Protein AF-A0A947PXM3-F1 (afdb_monomer)

Solvent-accessible surface area (backbone atoms only — not comparable to full-atom values): 5833 Å² total; per-residue (Å²): 138,84,81,82,83,80,79,81,75,79,81,79,83,82,88,42,88,93,46,77,79,49,61,73,79,75,48,51,74,64,38,49,51,50,49,51,53,53,50,49,48,43,60,73,61,43,58,81,44,47,66,61,27,62,76,68,74,50,81,68,69,62,57,59,55,55,37,48,76,71,40,70,51,64,28,65,40,72,54,98,89,31,69,42,43,52,68,77,54,73,104

Foldseek 3Di:
DDDDDDDDDDDDDDADPVCRPPVVVVDDPVLVVLVVLVVCCCVVPVVVPPPVCVVVVNDDPVVVVVCVVSLLPPQCDPDPSHPNDDPSSND

Secondary structure (DSSP, 8-state):
-PPPP--PPPPPPPPPSSSTT-HHHHS-HHHHHHHHHHHHHIIIIIHHHHHHHHHTT---THHHHHHHHTT-SSTT-EETTEE---HHHH-

Sequence (91 aa):
MAQPATKQSAPLPSFNWEDPLDLESCLSDEDRMIRDVARAYCQDKLMPRVLEANRHEIFHREIMTEMGALGLLGSTIDGYGCPGVSQVAYG

Radius of gyration: 21.65 Å; Cα contacts (8 Å, |Δi|>4): 50; chains: 1; bounding box: 63×39×57 Å

pLDDT: mean 88.04, std 12.08, range [47.44, 98.31]

Structure (mmCIF, N/CA/C/O backbone):
data_AF-A0A947PXM3-F1
#
_entry.id   AF-A0A947PXM3-F1
#
loop_
_atom_site.group_PDB
_atom_site.id
_atom_site.type_symbol
_atom_site.label_atom_id
_atom_site.label_alt_id
_atom_site.label_comp_id
_atom_site.label_asym_id
_atom_site.label_entity_id
_atom_site.label_seq_id
_atom_site.pdbx_PDB_ins_code
_atom_site.Cartn_x
_atom_site.Cartn_y
_atom_site.Cartn_z
_atom_site.occupancy
_atom_site.B_iso_or_equiv
_atom_site.auth_seq_id
_atom_site.auth_comp_id
_atom_site.auth_asym_id
_atom_site.auth_atom_id
_atom_site.pdbx_PDB_model_num
ATOM 1 N N . MET A 1 1 ? -43.965 -21.006 42.273 1.00 47.44 1 MET A N 1
ATOM 2 C CA . MET A 1 1 ? -42.507 -21.249 42.248 1.00 47.44 1 MET A CA 1
ATOM 3 C C . MET A 1 1 ? -42.003 -20.831 40.873 1.00 47.44 1 MET A C 1
ATOM 5 O O . MET A 1 1 ? -42.243 -21.552 39.917 1.00 47.44 1 MET A O 1
ATOM 9 N N . ALA A 1 2 ? -41.453 -19.620 40.742 1.00 48.38 2 ALA A N 1
ATOM 10 C CA . ALA A 1 2 ? -40.954 -19.096 39.469 1.00 48.38 2 ALA A CA 1
ATOM 11 C C . ALA A 1 2 ? -39.504 -19.561 39.262 1.00 48.38 2 ALA A C 1
ATOM 13 O O . ALA A 1 2 ? -38.677 -19.393 40.157 1.00 48.38 2 ALA A O 1
ATOM 14 N N . GLN A 1 3 ? -39.218 -20.187 38.121 1.00 53.19 3 GLN A N 1
ATOM 15 C CA . GLN A 1 3 ? -37.866 -20.615 37.755 1.00 53.19 3 GLN A CA 1
ATOM 16 C C . GLN A 1 3 ? -37.017 -19.387 37.374 1.00 53.19 3 GLN A C 1
ATOM 18 O O . GLN A 1 3 ? -37.533 -18.491 36.702 1.00 53.19 3 GLN A O 1
ATOM 23 N N . PRO A 1 4 ? -35.737 -19.313 37.779 1.00 53.06 4 PRO A N 1
ATOM 24 C CA . PRO A 1 4 ? -34.869 -18.206 37.406 1.00 53.06 4 PRO A CA 1
ATOM 25 C C . PRO A 1 4 ? -34.446 -18.351 35.939 1.00 53.06 4 PRO A C 1
ATOM 27 O O . PRO A 1 4 ? -33.947 -19.395 35.523 1.00 53.06 4 PRO A O 1
ATOM 30 N N . ALA A 1 5 ? -34.644 -17.293 35.153 1.00 58.88 5 ALA A N 1
ATOM 31 C CA . ALA A 1 5 ? -34.176 -17.218 33.776 1.00 58.88 5 ALA A CA 1
ATOM 32 C C . ALA A 1 5 ? -32.639 -17.281 33.735 1.00 58.88 5 ALA A C 1
ATOM 34 O O . ALA A 1 5 ? -31.950 -16.404 34.261 1.00 58.88 5 ALA A O 1
ATOM 35 N N . THR A 1 6 ? -32.096 -18.319 33.102 1.00 55.91 6 THR A N 1
ATOM 36 C CA . THR A 1 6 ? -30.671 -18.444 32.785 1.00 55.91 6 THR A CA 1
ATOM 37 C C . THR A 1 6 ? -30.269 -17.352 31.795 1.00 55.91 6 THR A C 1
ATOM 39 O O . THR A 1 6 ? -30.654 -17.395 30.628 1.00 55.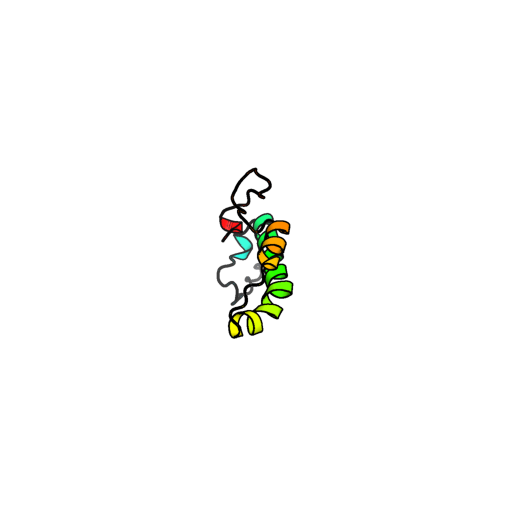91 6 THR A O 1
ATOM 42 N N . LYS A 1 7 ? -29.485 -16.369 32.252 1.00 62.59 7 LYS A N 1
ATOM 43 C CA . LYS A 1 7 ? -28.796 -15.415 31.372 1.00 62.59 7 LYS A CA 1
ATOM 44 C C . LYS A 1 7 ? -27.779 -16.186 30.529 1.00 62.59 7 LYS A C 1
ATOM 46 O O . LYS A 1 7 ? -26.783 -16.661 31.065 1.00 62.59 7 LYS A O 1
ATOM 51 N N . GLN A 1 8 ? -28.026 -16.311 29.228 1.00 61.78 8 GLN A N 1
ATOM 52 C CA . GLN A 1 8 ? -27.003 -16.757 28.284 1.00 61.78 8 GLN A CA 1
ATOM 53 C C . GLN A 1 8 ? -25.900 -15.697 28.229 1.00 61.78 8 GLN A C 1
ATOM 55 O O . GLN A 1 8 ? -26.147 -14.544 27.881 1.00 61.78 8 GLN A O 1
ATOM 60 N N . SER A 1 9 ? -24.691 -16.078 28.631 1.00 64.19 9 SER A N 1
ATOM 61 C CA . SER A 1 9 ? -23.488 -15.267 28.466 1.00 64.19 9 SER A CA 1
ATOM 62 C C . SER A 1 9 ? -23.091 -15.244 26.992 1.00 64.19 9 SER A C 1
ATOM 64 O O . SER A 1 9 ? -23.049 -16.298 26.354 1.00 64.19 9 SER A O 1
ATOM 66 N N . ALA A 1 10 ? -22.790 -14.056 26.465 1.00 73.12 10 ALA A N 1
ATOM 67 C CA . ALA A 1 10 ? -22.248 -13.909 25.119 1.00 73.12 10 ALA A CA 1
ATOM 68 C C . ALA A 1 10 ? -20.948 -14.730 24.966 1.00 73.12 10 ALA A C 1
ATOM 70 O O . ALA A 1 10 ? -20.182 -14.829 25.932 1.00 73.12 10 ALA A O 1
ATOM 71 N N . PRO A 1 11 ? -20.703 -15.343 23.795 1.00 75.06 11 PRO A N 1
ATOM 72 C CA . PRO A 1 11 ? -19.479 -16.096 23.546 1.00 75.06 11 PRO A CA 1
ATOM 73 C C . PRO A 1 11 ? -18.246 -15.188 23.656 1.00 75.06 11 PRO A C 1
ATOM 75 O O . PRO A 1 11 ? -18.281 -14.026 23.254 1.00 75.06 11 PRO A O 1
ATOM 78 N N . LEU A 1 12 ? -17.162 -15.729 24.220 1.00 75.31 12 LEU A N 1
ATOM 79 C CA . LEU A 1 12 ? -15.873 -15.041 24.304 1.00 75.31 12 LEU A CA 1
ATOM 80 C C . LEU A 1 12 ? -15.315 -14.802 22.888 1.00 75.31 12 LEU A C 1
ATOM 82 O O . LEU A 1 12 ? -15.441 -15.694 22.044 1.00 75.31 12 LEU A O 1
ATOM 86 N N . PRO A 1 13 ? -14.690 -13.641 22.622 1.00 79.56 13 PRO A N 1
ATOM 87 C CA . PRO A 1 13 ? -14.055 -13.379 21.335 1.00 79.56 13 PRO A CA 1
ATOM 88 C C . PRO A 1 13 ? -12.927 -14.389 21.074 1.00 79.56 13 PRO A C 1
ATOM 90 O O . PRO A 1 13 ? -12.196 -14.769 21.993 1.00 79.56 13 PRO A O 1
ATOM 93 N N . SER A 1 14 ? -12.792 -14.846 19.825 1.00 87.62 14 SER A N 1
ATOM 94 C CA . SER A 1 14 ? -11.696 -15.739 19.441 1.00 87.62 14 SER A CA 1
ATOM 95 C C . SER A 1 14 ? -10.394 -14.954 19.355 1.00 87.62 14 SER A C 1
ATOM 97 O O . SER A 1 14 ? -10.339 -13.925 18.687 1.00 87.62 14 SER A O 1
ATOM 99 N N . PHE A 1 15 ? -9.338 -15.457 19.985 1.00 92.38 15 PHE A N 1
ATOM 100 C CA . PHE A 1 15 ? -8.022 -14.835 19.915 1.00 92.38 15 PHE A CA 1
ATOM 101 C C . PHE A 1 15 ? -7.387 -15.027 18.527 1.00 92.38 15 PHE A C 1
ATOM 103 O O . PHE A 1 15 ? -7.220 -16.165 18.083 1.00 92.38 15 PHE A O 1
ATOM 110 N N . ASN A 1 16 ? -7.009 -13.925 17.870 1.00 93.81 16 ASN A N 1
ATOM 111 C CA . ASN A 1 16 ? -6.229 -13.924 16.633 1.00 93.81 16 ASN A CA 1
ATOM 112 C C . ASN A 1 16 ? -4.758 -13.608 16.950 1.00 93.81 16 ASN A C 1
ATOM 114 O O . ASN A 1 16 ? -4.459 -12.564 17.517 1.00 93.81 16 ASN A O 1
ATOM 118 N N . TRP A 1 17 ? -3.828 -14.490 16.579 1.00 95.00 17 TRP A N 1
ATOM 119 C CA . TRP A 1 17 ? -2.399 -14.259 16.821 1.00 95.00 17 TRP A CA 1
ATOM 120 C C . TRP A 1 17 ? -1.772 -13.275 15.820 1.00 95.00 17 TRP A C 1
ATOM 122 O O . TRP A 1 17 ? -0.764 -12.654 16.148 1.00 95.00 17 TRP A O 1
ATOM 132 N N . GLU A 1 18 ? -2.359 -13.122 14.628 1.00 94.75 18 GLU A N 1
ATOM 133 C CA . GLU A 1 18 ? -1.925 -12.149 13.613 1.00 94.75 18 GLU A CA 1
ATOM 134 C C . GLU A 1 18 ? -2.416 -10.732 13.935 1.00 94.75 18 GLU A C 1
ATOM 136 O O . GLU A 1 18 ? -1.824 -9.757 13.480 1.00 94.75 18 GLU A O 1
ATOM 141 N N . ASP A 1 19 ? -3.467 -10.627 14.755 1.00 94.62 19 ASP A N 1
ATOM 142 C CA . ASP A 1 19 ? -4.007 -9.367 15.264 1.00 94.62 19 ASP A CA 1
ATOM 143 C C . ASP A 1 19 ? -4.437 -9.487 16.744 1.00 94.62 19 ASP A C 1
ATOM 145 O O . ASP A 1 19 ? -5.632 -9.546 17.053 1.00 94.62 19 ASP A O 1
ATOM 149 N N . PRO A 1 20 ? -3.480 -9.553 17.695 1.00 93.38 20 PRO A N 1
ATOM 150 C CA . PRO A 1 20 ? -3.789 -9.780 19.111 1.00 93.38 20 PRO A CA 1
ATOM 151 C C . PRO A 1 20 ? -4.588 -8.659 19.783 1.00 93.38 20 PRO A C 1
ATOM 153 O O . PRO A 1 20 ? -5.155 -8.882 20.853 1.00 93.38 20 PRO A O 1
ATOM 156 N N . LEU A 1 21 ? -4.571 -7.454 19.203 1.00 94.00 21 LEU A N 1
ATOM 157 C CA . LEU A 1 21 ? -5.189 -6.245 19.756 1.00 94.00 21 LEU A CA 1
ATOM 158 C C . LEU A 1 21 ? -6.391 -5.754 18.940 1.00 94.00 21 LEU A C 1
ATOM 160 O O . LEU A 1 21 ? -6.900 -4.677 19.240 1.00 94.00 21 LEU A O 1
ATOM 164 N N . ASP A 1 22 ? -6.850 -6.536 17.960 1.00 92.69 22 ASP A N 1
ATOM 165 C CA . ASP A 1 22 ? -7.986 -6.197 17.096 1.00 92.69 22 ASP A CA 1
ATOM 166 C C . ASP A 1 22 ? -7.827 -4.815 16.432 1.00 92.69 22 ASP A C 1
ATOM 168 O O . ASP A 1 22 ? -8.710 -3.950 16.490 1.00 92.69 22 ASP A O 1
ATOM 172 N N . LEU A 1 23 ? -6.660 -4.595 15.811 1.00 93.50 23 LEU A N 1
ATOM 173 C CA . LEU A 1 23 ? -6.388 -3.434 14.966 1.00 93.50 23 LEU A CA 1
ATOM 17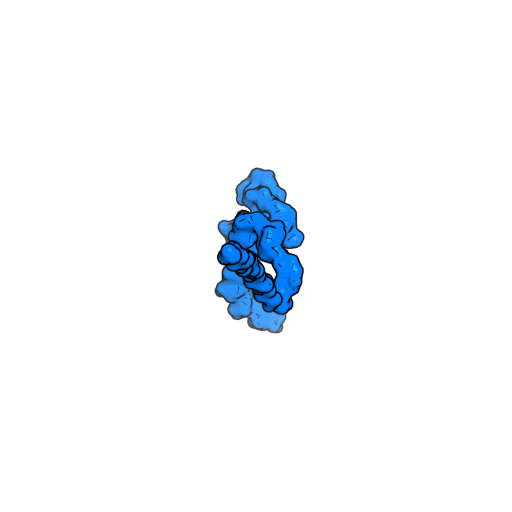4 C C . LEU A 1 23 ? -7.467 -3.290 13.893 1.00 93.50 23 LEU A C 1
ATOM 176 O O . LEU A 1 23 ? -7.840 -2.163 13.571 1.00 93.50 23 LEU A O 1
ATOM 180 N N . GLU A 1 24 ? -7.995 -4.405 13.378 1.00 91.81 24 GLU A N 1
ATOM 181 C CA . GLU A 1 24 ? -9.066 -4.396 12.386 1.00 91.81 24 GLU A CA 1
ATOM 182 C C . GLU A 1 24 ? -10.231 -3.509 12.823 1.00 91.81 24 GLU A C 1
ATOM 184 O O . GLU A 1 24 ? -10.685 -2.675 12.040 1.00 91.81 24 GLU A O 1
ATOM 189 N N . SER A 1 25 ? -10.682 -3.633 14.075 1.00 91.94 25 SER A N 1
ATOM 190 C CA . SER A 1 25 ? -11.792 -2.847 14.630 1.00 91.94 25 SER A CA 1
ATOM 191 C C . SER A 1 25 ? -11.512 -1.341 14.730 1.00 91.94 25 SER A C 1
ATOM 193 O O . SER A 1 25 ? -12.454 -0.548 14.726 1.00 91.94 25 SER A O 1
ATOM 195 N N . CYS A 1 26 ? -10.237 -0.941 14.776 1.00 92.88 26 CYS A N 1
ATOM 196 C CA . CYS A 1 26 ? -9.812 0.456 14.881 1.00 92.88 26 CYS A CA 1
ATOM 197 C C . CYS A 1 26 ? -9.781 1.188 13.530 1.00 92.88 26 CYS A C 1
ATOM 199 O O . CYS A 1 26 ? -9.672 2.414 13.508 1.00 92.88 26 CYS A O 1
ATOM 201 N N . LEU A 1 27 ? -9.842 0.455 12.416 1.00 93.31 27 LEU A N 1
ATOM 202 C CA . LEU A 1 27 ? -9.784 1.015 11.068 1.00 93.31 27 LEU A CA 1
ATOM 203 C C . LEU A 1 27 ? -11.176 1.405 10.565 1.00 93.31 27 LEU A C 1
ATOM 205 O O . LEU A 1 27 ? -12.155 0.685 10.790 1.00 93.31 27 LEU A O 1
ATOM 209 N N . SER A 1 28 ? -11.261 2.521 9.837 1.00 94.12 28 SER A N 1
ATOM 210 C CA . SER A 1 28 ? -12.470 2.835 9.077 1.00 94.12 28 SER A CA 1
ATOM 211 C C . SER A 1 28 ? -12.627 1.876 7.892 1.00 94.12 28 SER A C 1
ATOM 213 O O . SER A 1 28 ? -11.666 1.240 7.453 1.00 94.12 28 SER A O 1
ATOM 215 N N . ASP A 1 29 ? -13.838 1.776 7.341 1.00 93.00 29 ASP A N 1
ATOM 216 C CA . ASP A 1 29 ? -14.083 0.937 6.161 1.00 93.00 29 ASP A CA 1
ATOM 217 C C . ASP A 1 29 ? -13.237 1.383 4.958 1.00 93.00 29 ASP A C 1
ATOM 219 O O . ASP A 1 29 ? -12.755 0.548 4.195 1.00 93.00 29 ASP A O 1
ATOM 223 N N . GLU A 1 30 ? -12.985 2.687 4.831 1.00 90.88 30 GLU A N 1
ATOM 224 C CA . GLU A 1 30 ? -12.105 3.246 3.805 1.00 90.88 30 GLU A CA 1
ATOM 225 C C . GLU A 1 30 ? -10.642 2.829 4.018 1.00 90.88 30 GLU A C 1
ATOM 227 O O . GLU A 1 30 ? -10.004 2.353 3.078 1.00 90.88 30 GLU A O 1
ATOM 232 N N . ASP A 1 31 ? -10.125 2.913 5.250 1.00 91.69 31 ASP A N 1
ATOM 233 C CA . ASP A 1 31 ? -8.749 2.492 5.557 1.00 91.69 31 ASP A CA 1
ATOM 234 C C . ASP A 1 31 ? -8.555 0.990 5.273 1.00 91.69 31 ASP A C 1
ATOM 236 O O . ASP A 1 31 ? -7.539 0.584 4.698 1.00 91.69 31 ASP A O 1
ATOM 240 N N . ARG A 1 32 ? -9.549 0.154 5.616 1.00 93.88 32 ARG A N 1
ATOM 241 C CA . ARG A 1 32 ? -9.530 -1.288 5.306 1.00 93.88 32 ARG A CA 1
ATOM 242 C C . ARG A 1 32 ? -9.520 -1.535 3.801 1.00 93.88 32 ARG A C 1
ATOM 244 O O . ARG A 1 32 ? -8.710 -2.326 3.320 1.00 93.88 32 ARG A O 1
ATOM 251 N N . MET A 1 33 ? -10.367 -0.831 3.047 1.00 93.00 33 MET A N 1
ATOM 252 C CA . MET A 1 33 ? -10.400 -0.940 1.587 1.00 93.00 33 MET A CA 1
ATOM 253 C C . MET A 1 33 ? -9.057 -0.557 0.956 1.00 93.00 33 MET A C 1
ATOM 255 O O . MET A 1 33 ? -8.554 -1.290 0.102 1.00 93.00 33 MET A O 1
ATOM 259 N N . ILE A 1 34 ? -8.450 0.553 1.385 1.00 92.62 34 ILE A N 1
ATOM 260 C CA . ILE A 1 34 ? -7.149 1.008 0.873 1.00 92.62 34 ILE A CA 1
ATOM 261 C C . ILE A 1 34 ? -6.062 -0.025 1.17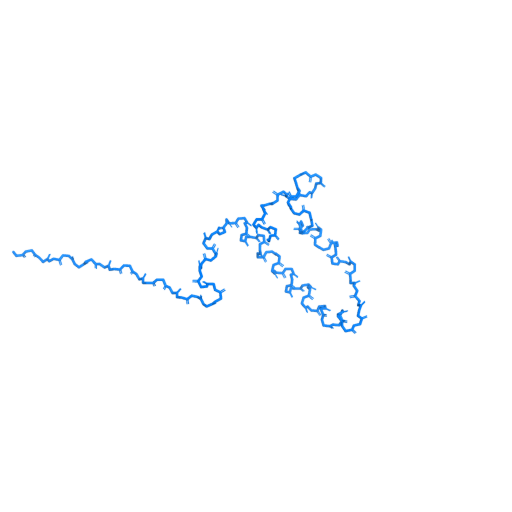8 1.00 92.62 34 ILE A C 1
ATOM 263 O O . ILE A 1 34 ? -5.296 -0.401 0.285 1.00 92.62 34 ILE A O 1
ATOM 267 N N . ARG A 1 35 ? -6.026 -0.544 2.410 1.00 94.50 35 ARG A N 1
ATOM 268 C CA . ARG A 1 35 ? -5.097 -1.607 2.807 1.00 94.50 35 ARG A CA 1
ATOM 269 C C . ARG A 1 35 ? -5.244 -2.843 1.926 1.00 94.50 35 ARG A C 1
ATOM 271 O O . ARG A 1 35 ? -4.235 -3.410 1.504 1.00 94.50 35 ARG A O 1
ATOM 278 N N . ASP A 1 36 ? -6.469 -3.279 1.662 1.00 95.31 36 ASP A N 1
ATOM 279 C CA . ASP A 1 36 ? -6.725 -4.496 0.894 1.00 95.31 36 ASP A CA 1
ATOM 280 C C . ASP A 1 36 ? -6.328 -4.323 -0.580 1.00 95.31 36 ASP A C 1
ATOM 282 O O . ASP A 1 36 ? -5.705 -5.218 -1.157 1.00 95.31 36 ASP A O 1
ATOM 286 N N . VAL A 1 37 ? -6.572 -3.143 -1.166 1.00 94.69 37 VAL A N 1
ATOM 287 C CA . VAL A 1 37 ? -6.093 -2.782 -2.514 1.00 94.69 37 VAL A CA 1
ATOM 288 C C . VAL A 1 37 ? -4.565 -2.772 -2.572 1.00 94.69 37 VAL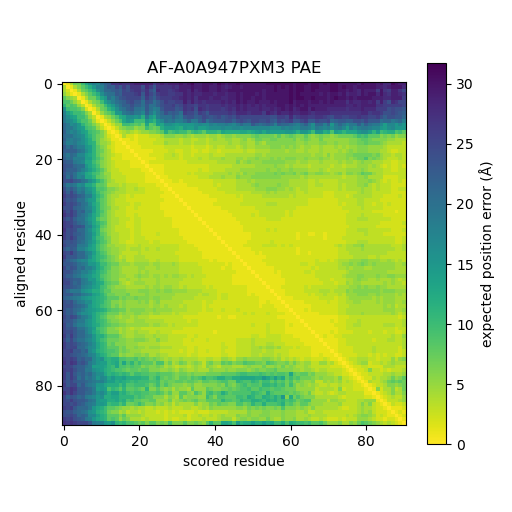 A C 1
ATOM 290 O O . VAL A 1 37 ? -3.975 -3.377 -3.473 1.00 94.69 37 VAL A O 1
ATOM 293 N N . ALA A 1 38 ? -3.907 -2.134 -1.600 1.00 94.88 38 ALA A N 1
ATOM 294 C CA . ALA A 1 38 ? -2.450 -2.104 -1.522 1.00 94.88 38 ALA A CA 1
ATOM 295 C C . ALA A 1 38 ? -1.870 -3.519 -1.360 1.00 94.88 38 ALA A C 1
ATOM 297 O O . ALA A 1 38 ? -0.920 -3.888 -2.054 1.00 94.88 38 ALA A O 1
ATOM 298 N N . ARG A 1 39 ? -2.476 -4.348 -0.499 1.00 96.44 39 ARG A N 1
ATOM 299 C CA . ARG A 1 39 ? -2.084 -5.747 -0.289 1.00 96.44 39 ARG A CA 1
ATOM 300 C C . ARG A 1 39 ? -2.206 -6.553 -1.578 1.00 96.44 39 ARG A C 1
ATOM 302 O O . ARG A 1 39 ? -1.252 -7.244 -1.928 1.00 96.44 39 ARG A O 1
ATOM 309 N N . ALA A 1 40 ? -3.329 -6.453 -2.286 1.00 97.12 40 ALA A N 1
ATOM 310 C CA . ALA A 1 40 ? -3.541 -7.161 -3.546 1.00 97.12 40 ALA A CA 1
ATOM 311 C C . ALA A 1 40 ? -2.485 -6.775 -4.592 1.00 97.12 40 ALA A C 1
ATOM 313 O O . ALA A 1 40 ? -1.830 -7.647 -5.157 1.00 97.12 40 ALA A O 1
ATOM 314 N N . TYR A 1 41 ? -2.227 -5.477 -4.777 1.00 96.75 41 TYR A N 1
ATOM 315 C CA . TYR A 1 41 ? -1.184 -5.008 -5.690 1.00 96.75 41 TYR A CA 1
ATOM 316 C C . TYR A 1 41 ? 0.206 -5.554 -5.325 1.00 96.75 41 TYR A C 1
ATOM 318 O O . TYR A 1 41 ? 0.932 -6.051 -6.190 1.00 96.75 41 TYR A O 1
ATOM 326 N N . CYS A 1 42 ? 0.570 -5.517 -4.042 1.00 96.81 42 CYS A N 1
ATOM 327 C CA . CYS A 1 42 ? 1.846 -6.045 -3.570 1.00 96.81 42 CYS A CA 1
ATOM 328 C C . CYS A 1 42 ? 1.993 -7.546 -3.857 1.00 96.81 42 CYS A C 1
ATOM 330 O O . CYS A 1 42 ? 3.040 -7.966 -4.350 1.00 96.81 42 CYS A O 1
ATOM 332 N N . GLN A 1 43 ? 0.958 -8.348 -3.598 1.00 97.69 43 GLN A N 1
ATOM 333 C CA . GLN A 1 43 ? 1.012 -9.793 -3.835 1.00 97.69 43 GLN A CA 1
ATOM 334 C C . GLN A 1 43 ? 0.994 -10.144 -5.327 1.00 97.69 43 GLN A C 1
ATOM 336 O O . GLN A 1 43 ? 1.770 -10.988 -5.768 1.00 97.69 43 GLN A O 1
ATOM 341 N N . ASP A 1 44 ? 0.177 -9.458 -6.124 1.00 96.69 44 ASP A N 1
ATOM 342 C CA . ASP A 1 44 ? -0.021 -9.807 -7.532 1.00 96.69 44 ASP A CA 1
ATOM 343 C C . ASP A 1 44 ? 1.072 -9.245 -8.452 1.00 96.69 44 ASP A C 1
ATOM 345 O O . ASP A 1 44 ? 1.378 -9.838 -9.491 1.00 96.69 44 ASP A O 1
ATOM 349 N N . LYS A 1 45 ? 1.644 -8.078 -8.120 1.00 95.88 45 LYS A N 1
ATOM 350 C CA . LYS A 1 45 ? 2.581 -7.349 -8.998 1.00 95.88 45 LYS A CA 1
ATOM 351 C C . LYS A 1 45 ? 3.996 -7.268 -8.449 1.00 95.88 45 LYS A C 1
ATOM 353 O O . LYS A 1 45 ? 4.938 -7.399 -9.230 1.00 95.88 45 LYS A O 1
ATOM 358 N N . LEU A 1 46 ? 4.174 -7.065 -7.142 1.00 96.50 46 LEU A N 1
ATOM 359 C CA . LEU A 1 46 ? 5.511 -6.885 -6.561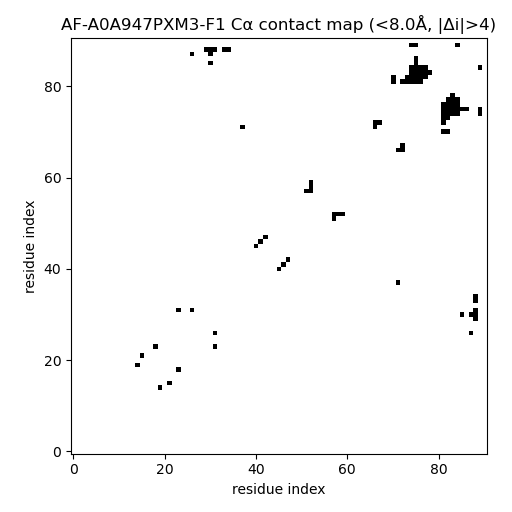 1.00 96.50 46 LEU A CA 1
ATOM 360 C C . LEU A 1 46 ? 6.155 -8.218 -6.173 1.00 96.50 46 LEU A C 1
ATOM 362 O O . LEU A 1 46 ? 7.308 -8.464 -6.534 1.00 96.50 46 LEU A O 1
ATOM 366 N N . MET A 1 47 ? 5.409 -9.097 -5.502 1.00 97.50 47 MET A N 1
ATOM 367 C CA . MET A 1 47 ? 5.908 -10.384 -5.009 1.00 97.50 47 MET A CA 1
ATOM 368 C C . MET A 1 47 ? 6.528 -11.271 -6.107 1.00 97.50 47 MET A C 1
ATOM 370 O O . MET A 1 47 ? 7.596 -11.833 -5.868 1.00 97.50 47 MET A O 1
ATOM 374 N N . PRO A 1 48 ? 5.976 -11.359 -7.336 1.00 96.81 48 PRO A N 1
ATOM 375 C CA . PRO A 1 48 ? 6.594 -12.157 -8.397 1.00 96.81 48 PRO A CA 1
ATOM 376 C C . PRO A 1 48 ? 7.907 -11.562 -8.924 1.00 96.81 48 PRO A C 1
ATOM 378 O O . PRO A 1 4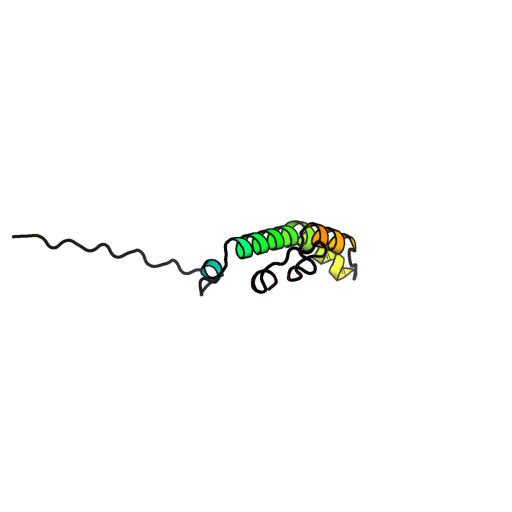8 ? 8.736 -12.283 -9.473 1.00 96.81 48 PRO A O 1
ATOM 381 N N . ARG A 1 49 ? 8.098 -10.242 -8.790 1.00 96.12 49 ARG A N 1
ATOM 382 C CA . ARG A 1 49 ? 9.249 -9.512 -9.347 1.00 96.12 49 ARG A CA 1
ATOM 383 C C . ARG A 1 49 ? 10.418 -9.430 -8.363 1.00 96.12 49 ARG A C 1
ATOM 385 O O . ARG A 1 49 ? 11.565 -9.360 -8.797 1.00 96.12 49 ARG A O 1
ATOM 392 N N . VAL A 1 50 ? 10.144 -9.431 -7.055 1.00 96.94 50 VAL A N 1
ATOM 393 C CA . VAL A 1 50 ? 11.116 -9.045 -6.016 1.00 96.94 50 VAL A CA 1
ATOM 394 C C . VAL A 1 50 ? 12.381 -9.904 -5.994 1.00 96.94 50 VAL A C 1
ATOM 396 O O . VAL A 1 50 ? 13.465 -9.364 -5.794 1.00 96.94 50 VAL A O 1
ATOM 399 N N . LEU A 1 51 ? 12.272 -11.214 -6.240 1.00 96.94 51 LEU A N 1
ATOM 400 C CA . LEU A 1 51 ? 13.408 -12.136 -6.142 1.00 96.94 51 LEU A CA 1
ATOM 401 C C . LEU A 1 51 ? 14.500 -11.799 -7.165 1.00 96.94 51 LEU A C 1
ATOM 403 O O 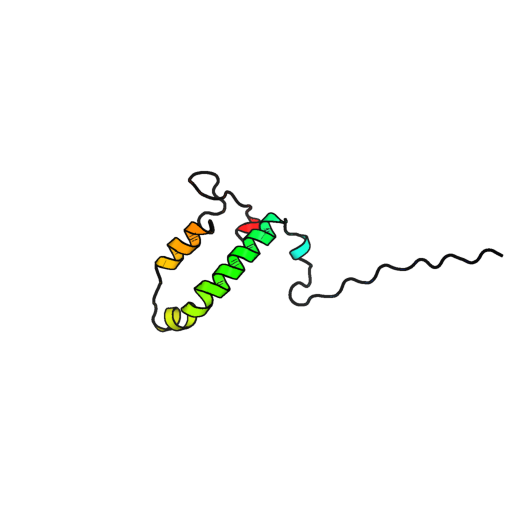. LEU A 1 51 ? 15.662 -11.613 -6.804 1.00 96.94 51 LEU A O 1
ATOM 407 N N . GLU A 1 52 ? 14.114 -11.691 -8.435 1.00 97.62 52 GLU A N 1
ATOM 408 C CA . GLU A 1 52 ? 15.043 -11.408 -9.529 1.00 97.62 52 GLU A CA 1
ATOM 409 C C . GLU A 1 52 ? 15.433 -9.932 -9.575 1.00 97.62 52 GLU A C 1
ATOM 411 O O . GLU A 1 52 ? 16.592 -9.613 -9.838 1.00 97.62 52 GLU A O 1
ATOM 416 N N . ALA A 1 53 ? 14.493 -9.034 -9.261 1.00 97.25 53 ALA A N 1
ATOM 417 C CA . ALA A 1 53 ? 14.759 -7.604 -9.166 1.00 97.25 53 ALA A CA 1
ATOM 418 C C . ALA A 1 53 ? 15.821 -7.299 -8.101 1.00 97.25 53 ALA A C 1
ATOM 420 O O . ALA A 1 53 ? 16.755 -6.549 -8.368 1.00 97.25 53 ALA A O 1
ATOM 421 N N . ASN A 1 54 ? 15.719 -7.912 -6.917 1.00 97.75 54 ASN A N 1
ATOM 422 C CA . ASN A 1 54 ? 16.710 -7.737 -5.859 1.00 97.75 54 ASN A CA 1
ATOM 423 C C . ASN A 1 54 ? 18.058 -8.370 -6.227 1.00 97.75 54 ASN A C 1
ATOM 425 O O . ASN A 1 54 ? 19.089 -7.728 -6.058 1.00 97.75 54 ASN A O 1
ATOM 429 N N . ARG A 1 55 ? 18.053 -9.595 -6.772 1.00 97.62 55 ARG A N 1
ATOM 430 C CA . ARG A 1 55 ? 19.277 -10.324 -7.149 1.00 97.62 55 ARG A CA 1
ATOM 431 C C . ARG A 1 55 ? 20.122 -9.586 -8.186 1.00 97.62 55 ARG A C 1
ATOM 433 O O . ARG A 1 55 ? 21.344 -9.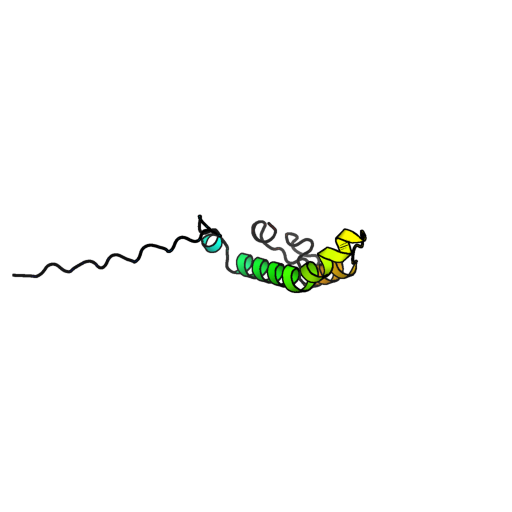673 -8.135 1.00 97.62 55 ARG A O 1
ATOM 440 N N . HIS A 1 56 ? 19.471 -8.912 -9.128 1.00 98.31 56 HIS A N 1
ATOM 441 C CA . HIS A 1 56 ? 20.128 -8.243 -10.249 1.00 98.31 56 HIS A CA 1
ATOM 442 C C . HIS A 1 56 ? 20.148 -6.716 -10.123 1.00 98.31 56 HIS A C 1
ATOM 444 O O . HIS A 1 56 ? 20.536 -6.043 -11.074 1.00 98.31 56 HIS A O 1
ATOM 450 N N . GLU A 1 57 ? 19.723 -6.171 -8.978 1.00 97.12 57 GLU A N 1
ATOM 451 C CA . GLU A 1 57 ? 19.667 -4.725 -8.720 1.00 97.12 57 GLU A CA 1
ATOM 452 C C . GLU A 1 57 ? 18.837 -3.955 -9.770 1.00 97.12 57 GLU A C 1
ATOM 454 O O . GLU A 1 57 ? 19.157 -2.835 -10.168 1.00 97.12 57 GLU A O 1
ATOM 459 N N . ILE A 1 58 ? 17.738 -4.560 -10.230 1.00 97.81 58 ILE A N 1
ATOM 460 C CA . ILE A 1 58 ? 16.857 -3.991 -11.255 1.00 97.81 58 ILE A CA 1
ATOM 461 C C . ILE A 1 58 ? 15.658 -3.319 -10.596 1.00 97.81 58 ILE A C 1
ATOM 463 O O . ILE A 1 58 ? 14.837 -3.964 -9.941 1.00 97.81 58 ILE A O 1
ATOM 467 N N . PHE A 1 59 ? 15.492 -2.025 -10.865 1.00 96.06 59 PHE A N 1
ATOM 468 C CA . PHE A 1 59 ? 14.270 -1.302 -10.540 1.00 96.06 59 PHE A CA 1
ATOM 469 C C . PHE A 1 59 ? 13.357 -1.188 -11.767 1.00 96.06 59 PHE A C 1
ATOM 471 O O . PHE A 1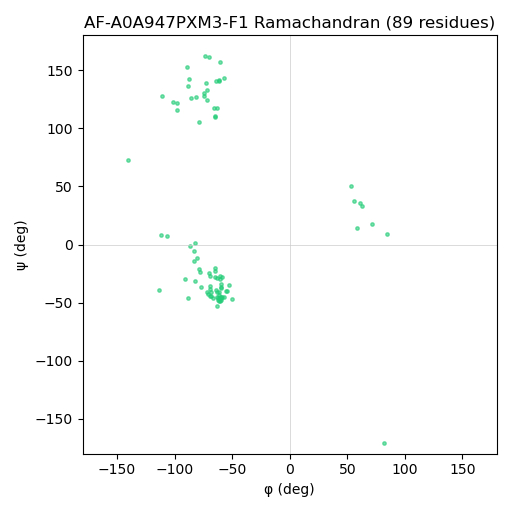 59 ? 13.686 -0.525 -12.750 1.00 96.06 59 PHE A O 1
ATOM 478 N N . HIS A 1 60 ? 12.185 -1.816 -11.689 1.00 95.88 60 HIS A N 1
ATOM 479 C CA . HIS A 1 60 ? 11.156 -1.752 -12.725 1.00 95.88 60 HIS A CA 1
ATOM 480 C C . HIS A 1 60 ? 10.400 -0.425 -12.615 1.00 95.88 60 HIS A C 1
ATOM 482 O O . HIS A 1 60 ? 9.595 -0.231 -11.702 1.00 95.88 60 HIS A O 1
ATOM 488 N N . ARG A 1 61 ? 10.661 0.510 -13.534 1.00 96.44 61 ARG A N 1
ATOM 489 C CA . ARG A 1 61 ? 10.056 1.854 -13.515 1.00 96.44 61 ARG A CA 1
ATOM 490 C C . ARG A 1 61 ? 8.530 1.807 -13.622 1.00 96.44 61 ARG A C 1
ATOM 492 O O . ARG A 1 61 ? 7.862 2.706 -13.112 1.00 96.44 61 ARG A O 1
ATOM 499 N N . GLU A 1 62 ? 7.982 0.767 -14.243 1.00 96.19 62 GLU A N 1
ATOM 500 C CA . GLU A 1 62 ? 6.542 0.571 -14.419 1.00 96.19 62 GLU A CA 1
ATOM 501 C C . GLU A 1 62 ? 5.807 0.513 -13.074 1.00 96.19 62 GLU A C 1
ATOM 503 O O . GLU A 1 62 ? 4.667 0.963 -12.997 1.00 96.19 62 GLU A O 1
ATOM 508 N N . ILE A 1 63 ? 6.480 0.077 -11.998 1.00 96.19 63 ILE A N 1
ATOM 509 C CA . ILE A 1 63 ? 5.935 0.048 -10.629 1.00 96.19 63 ILE A CA 1
ATOM 510 C C . ILE A 1 63 ? 5.413 1.427 -10.213 1.00 96.19 63 ILE A C 1
ATOM 512 O O . ILE A 1 63 ? 4.350 1.526 -9.608 1.00 96.19 63 ILE A O 1
ATOM 516 N N . MET A 1 64 ? 6.118 2.506 -10.565 1.00 94.81 64 MET A N 1
ATOM 517 C CA . MET A 1 64 ? 5.689 3.865 -10.213 1.00 94.81 64 MET A CA 1
ATOM 518 C C . MET A 1 64 ? 4.431 4.281 -10.979 1.00 94.81 64 MET A C 1
ATOM 520 O O . MET A 1 64 ? 3.568 4.967 -10.437 1.00 94.81 64 MET A O 1
ATOM 524 N N . THR A 1 65 ? 4.298 3.850 -12.232 1.00 95.31 65 THR A N 1
ATOM 525 C CA . THR A 1 65 ? 3.095 4.102 -13.032 1.00 95.31 65 THR A CA 1
ATOM 526 C C . THR A 1 65 ? 1.912 3.282 -12.522 1.00 95.31 65 THR A C 1
ATOM 528 O O . THR A 1 65 ? 0.815 3.819 -12.394 1.00 95.31 65 THR A O 1
ATOM 531 N N . GLU A 1 66 ? 2.138 2.013 -12.181 1.00 95.25 66 GLU A N 1
ATOM 532 C CA . GLU A 1 66 ? 1.129 1.120 -11.605 1.00 95.25 66 GLU A CA 1
ATOM 533 C C . GLU A 1 66 ? 0.617 1.660 -10.253 1.00 95.25 66 GLU A C 1
ATOM 535 O O . GLU A 1 66 ? -0.589 1.803 -10.063 1.00 95.25 66 GLU A O 1
ATOM 540 N N . MET A 1 67 ? 1.519 2.053 -9.345 1.00 93.56 67 MET A N 1
ATOM 541 C CA . MET A 1 67 ? 1.155 2.643 -8.047 1.00 93.56 67 MET A CA 1
ATOM 542 C C . MET A 1 67 ? 0.438 3.988 -8.187 1.00 93.56 67 MET A C 1
ATOM 544 O O . MET A 1 67 ? -0.512 4.253 -7.452 1.00 93.56 67 MET A O 1
ATOM 548 N N . GLY A 1 68 ? 0.865 4.831 -9.133 1.00 91.75 68 GLY A N 1
ATOM 549 C CA . GLY A 1 68 ? 0.208 6.107 -9.412 1.00 91.75 68 GLY A CA 1
ATOM 550 C C . GLY A 1 68 ? -1.225 5.929 -9.912 1.00 91.75 68 GLY A C 1
ATOM 551 O O . GLY A 1 68 ? -2.119 6.638 -9.461 1.00 91.75 68 GLY A O 1
ATOM 552 N N . ALA A 1 69 ? -1.468 4.941 -10.778 1.00 90.94 69 ALA A N 1
ATOM 553 C CA . ALA A 1 69 ? -2.811 4.624 -11.266 1.00 90.94 69 ALA A CA 1
ATOM 554 C C . ALA A 1 69 ? -3.755 4.129 -10.155 1.00 90.94 69 ALA A C 1
ATOM 556 O O . ALA A 1 69 ? -4.964 4.325 -10.250 1.00 90.94 69 ALA A O 1
ATOM 557 N N . LEU A 1 70 ? -3.206 3.516 -9.103 1.00 90.19 70 LEU A N 1
ATOM 558 C CA . LEU A 1 70 ? -3.950 3.066 -7.922 1.00 90.19 70 LEU A CA 1
ATOM 559 C C . LEU A 1 70 ? -4.107 4.153 -6.845 1.00 90.19 70 LEU A C 1
ATOM 561 O O . LEU A 1 70 ? -4.712 3.889 -5.811 1.00 90.19 70 LEU A O 1
ATOM 565 N N . GLY A 1 71 ? -3.555 5.355 -7.046 1.00 89.44 71 GLY A N 1
ATOM 566 C CA . GLY A 1 71 ? -3.598 6.425 -6.044 1.00 89.44 71 GLY A CA 1
ATOM 567 C C . GLY A 1 71 ? -2.706 6.173 -4.822 1.00 89.44 71 GLY A C 1
ATOM 568 O O . GLY A 1 71 ? -2.855 6.825 -3.796 1.00 89.44 71 GLY A O 1
ATOM 569 N N . LEU A 1 72 ? -1.741 5.255 -4.911 1.00 90.06 72 LEU A N 1
ATOM 570 C CA . LEU A 1 72 ? -0.851 4.919 -3.791 1.00 90.06 72 LEU A CA 1
ATOM 571 C C . LEU A 1 72 ? 0.328 5.900 -3.643 1.00 90.06 72 LEU A C 1
ATOM 573 O O . LEU A 1 72 ? 1.179 5.720 -2.775 1.00 90.06 72 LEU A O 1
ATOM 577 N N . LEU A 1 73 ? 0.409 6.927 -4.496 1.00 91.19 73 LEU A N 1
ATOM 578 C CA . LEU A 1 73 ? 1.466 7.940 -4.483 1.00 91.19 73 LEU A CA 1
ATOM 579 C C . LEU A 1 73 ? 0.907 9.292 -4.042 1.00 91.19 73 LEU A C 1
ATOM 581 O O . LEU A 1 73 ? -0.067 9.778 -4.611 1.00 91.19 73 LEU A O 1
ATOM 585 N N . GLY A 1 74 ? 1.551 9.911 -3.047 1.00 88.06 74 GLY A N 1
ATOM 586 C CA . GLY A 1 74 ? 1.081 11.179 -2.479 1.00 88.06 74 GLY A CA 1
ATOM 587 C C . GLY A 1 74 ? -0.315 11.052 -1.872 1.00 88.06 74 GLY A C 1
ATOM 588 O O . GLY A 1 74 ? -1.118 11.969 -1.997 1.00 88.06 74 GLY A O 1
ATOM 589 N N . SER A 1 75 ? -0.618 9.900 -1.267 1.00 84.38 75 SER A N 1
ATOM 590 C CA . SER A 1 75 ? -1.988 9.528 -0.922 1.00 84.38 75 SER A CA 1
ATOM 591 C C . SER A 1 75 ? -2.650 10.512 0.047 1.00 84.38 75 SER A C 1
ATOM 593 O O . SER A 1 75 ? -3.845 10.738 -0.066 1.00 84.38 75 SER A O 1
ATOM 595 N N . THR A 1 76 ? -1.886 11.173 0.918 1.00 86.06 76 THR A N 1
ATOM 596 C CA . THR A 1 76 ? -2.377 12.160 1.899 1.00 86.06 76 THR A CA 1
ATOM 597 C C . THR A 1 76 ? -2.566 13.576 1.346 1.00 86.06 76 THR A C 1
ATOM 599 O O . THR A 1 76 ? -3.042 14.456 2.063 1.00 86.06 76 THR A O 1
ATOM 602 N N . ILE A 1 77 ? -2.172 13.834 0.096 1.00 88.38 77 ILE A N 1
ATOM 603 C CA . ILE A 1 77 ? -2.320 15.148 -0.535 1.00 88.38 77 ILE A CA 1
ATOM 604 C C . ILE A 1 77 ? -3.749 15.281 -1.053 1.00 88.38 77 ILE A C 1
ATOM 606 O O . ILE A 1 77 ? -4.214 14.441 -1.821 1.00 88.38 77 ILE A O 1
ATOM 610 N N . ASP A 1 78 ? -4.418 16.360 -0.660 1.00 82.88 78 ASP A N 1
ATOM 611 C CA . ASP A 1 78 ? -5.710 16.748 -1.218 1.00 82.88 78 ASP A CA 1
ATOM 612 C C . ASP A 1 78 ? -5.517 17.645 -2.457 1.00 82.88 78 ASP A C 1
ATOM 614 O O . ASP A 1 78 ? -4.677 18.555 -2.476 1.00 82.88 78 ASP A O 1
ATOM 618 N N . GLY A 1 79 ? -6.285 17.378 -3.513 1.00 84.06 79 GLY A N 1
ATOM 619 C CA . GLY A 1 79 ? -6.164 18.027 -4.820 1.00 84.06 79 GLY A CA 1
ATOM 620 C C . GLY A 1 79 ? -5.073 17.439 -5.729 1.00 84.06 79 GLY A C 1
ATOM 621 O O . GLY A 1 79 ? -4.515 16.378 -5.482 1.00 84.06 79 GLY A O 1
ATOM 622 N N . TYR A 1 80 ? -4.788 18.115 -6.850 1.00 86.56 80 TYR A N 1
ATOM 623 C CA . TYR A 1 80 ? -3.746 17.741 -7.833 1.00 86.56 80 TYR A CA 1
ATOM 624 C C . TYR A 1 80 ? -3.874 16.345 -8.481 1.00 86.56 80 TYR A C 1
ATOM 626 O O . TYR A 1 80 ? -2.940 15.885 -9.135 1.00 86.56 80 TYR A O 1
ATOM 634 N N . GLY A 1 81 ? -5.031 15.689 -8.349 1.00 82.81 81 GLY A N 1
ATOM 635 C CA . GLY A 1 81 ? -5.232 14.303 -8.786 1.00 82.81 81 GLY A CA 1
ATOM 636 C C . GLY A 1 81 ? -4.789 13.257 -7.757 1.00 82.81 81 GLY A C 1
ATOM 637 O O . GLY A 1 81 ? -4.756 12.075 -8.087 1.00 82.81 81 GLY A O 1
ATOM 638 N N . CYS A 1 82 ? -4.460 13.677 -6.532 1.00 84.31 82 CYS A N 1
ATOM 639 C CA . CYS A 1 82 ? -4.175 12.807 -5.397 1.00 84.31 82 CYS A CA 1
ATOM 640 C C . CYS A 1 82 ? -5.462 12.487 -4.606 1.00 84.31 82 CYS A C 1
ATOM 642 O O . CYS A 1 82 ? -6.412 13.273 -4.638 1.00 84.31 82 CYS A O 1
ATOM 644 N N . PRO A 1 83 ? -5.520 11.330 -3.921 1.00 81.06 83 PRO A N 1
ATOM 645 C CA . PRO A 1 83 ? -6.754 10.837 -3.308 1.00 81.06 83 PRO A CA 1
ATOM 646 C C . PRO A 1 83 ? -7.113 11.458 -1.948 1.00 81.06 83 PRO A C 1
ATOM 648 O O . PRO A 1 83 ? -8.237 11.257 -1.504 1.00 81.06 83 PRO A O 1
ATOM 651 N N . GLY A 1 84 ? -6.216 12.200 -1.287 1.00 85.06 84 GLY A N 1
ATOM 652 C CA . GLY A 1 84 ? -6.517 12.878 -0.018 1.00 85.06 84 GLY A CA 1
ATOM 653 C C . GLY A 1 84 ? -6.881 11.943 1.146 1.00 85.06 84 GLY A C 1
ATOM 654 O O . GLY A 1 84 ? -7.712 12.301 1.978 1.00 85.06 84 GLY A O 1
ATOM 655 N N . VAL A 1 85 ? -6.291 10.744 1.203 1.00 86.56 85 VAL A N 1
ATOM 656 C CA . VAL A 1 85 ? -6.605 9.716 2.207 1.00 86.56 85 VAL A CA 1
ATOM 657 C C . VAL A 1 85 ? -6.047 10.054 3.591 1.00 86.56 85 VAL A C 1
ATOM 659 O O . VAL A 1 85 ? -5.142 10.879 3.754 1.00 86.56 85 VAL A O 1
ATOM 662 N N . SER A 1 86 ? -6.587 9.381 4.609 1.00 85.38 86 SER A N 1
ATOM 663 C CA . SER A 1 86 ? -6.179 9.547 6.003 1.00 85.38 86 SER A CA 1
ATOM 664 C C . SER A 1 86 ? -4.694 9.193 6.222 1.00 85.38 86 SER A C 1
ATOM 666 O O . SER A 1 86 ? -4.093 8.411 5.485 1.00 85.38 86 SER A O 1
ATOM 668 N N . GLN A 1 87 ? -4.087 9.731 7.285 1.00 84.25 87 GLN A N 1
ATOM 669 C CA . GLN A 1 87 ? -2.729 9.326 7.687 1.00 84.25 87 GLN A CA 1
ATOM 670 C C . GLN A 1 87 ? -2.674 7.844 8.095 1.00 84.25 87 GLN A C 1
ATOM 672 O O . GLN A 1 87 ? -1.653 7.197 7.908 1.00 84.25 87 GLN A O 1
ATOM 677 N N . VAL A 1 88 ? -3.785 7.298 8.598 1.00 89.06 88 VAL A N 1
ATOM 678 C CA . VAL A 1 88 ? -3.905 5.878 8.957 1.00 89.06 88 VAL A CA 1
ATOM 679 C C . VAL A 1 88 ? -3.873 4.999 7.704 1.00 89.06 88 VAL A C 1
ATOM 681 O O . VAL A 1 88 ? -3.203 3.972 7.693 1.00 89.06 88 VAL A O 1
ATOM 684 N N . ALA A 1 89 ? -4.541 5.421 6.630 1.00 84.12 89 ALA A N 1
ATOM 685 C CA . ALA A 1 89 ? -4.516 4.735 5.342 1.00 84.12 89 ALA A CA 1
ATOM 686 C C . ALA A 1 89 ? -3.159 4.832 4.629 1.00 84.12 89 ALA A C 1
ATOM 688 O O . ALA A 1 89 ? -2.830 3.963 3.822 1.00 84.12 89 ALA A O 1
ATOM 689 N N . TYR A 1 90 ? -2.377 5.883 4.891 1.00 85.88 90 TYR A N 1
ATOM 690 C CA . TYR A 1 90 ? -1.009 5.994 4.383 1.00 85.88 90 TYR A CA 1
ATOM 691 C C . TYR A 1 90 ? -0.065 4.986 5.048 1.00 85.88 90 TYR A C 1
ATOM 693 O O . TYR A 1 90 ? 0.714 4.337 4.343 1.00 85.88 90 TYR A O 1
ATOM 701 N N . GLY A 1 91 ? -0.165 4.844 6.374 1.00 79.44 91 GLY A N 1
ATOM 702 C CA . GLY A 1 91 ? 0.663 3.945 7.183 1.00 79.44 91 GLY A CA 1
ATOM 703 C C . GLY A 1 91 ? 1.293 4.617 8.392 1.00 79.44 91 GLY A C 1
ATOM 704 O O . GLY A 1 91 ? 1.785 5.761 8.256 1.00 79.44 91 GLY A O 1
#

Nearest PDB structures (foldseek):
  3ii9-assembly1_B  TM=9.819E-01  e=7.410E-06  Burkholderia pseudomallei 1710b
  3gqt-assembly4_D  TM=9.848E-01  e=1.365E-05  Burkholderia pseudomallei 1710b
  3eon-assembly1_D  TM=9.770E-01  e=1.136E-05  Burkholderia pseudomallei 1710b
  3ii9-assembly1_A  TM=9.788E-01  e=1.365E-05  Burkholderia pseudomallei 1710b
  3eon-assembly1_B  TM=9.759E-01  e=2.224E-05  Burkholderia pseudomallei 1710b

Mean predicted aligned error: 8.05 Å